Protein AF-A0A0G4L131-F1 (afdb_monomer)

Secondary structure (DSSP, 8-state):
---SSTT-SEEEEEEESS-TT-EE-TT-EEEEEE-SS-EEEEE-SS-EE----SS-TT---EETT--

Organism: Verticillium longisporum (NCBI:txid100787)

pLDDT: mean 80.34, std 8.27, range [44.81, 89.69]

Sequence (67 aa):
MPALSPTMTAGGIGAWQKKAGDSIAPGDVLVEIETDKAQMDFEFQEEGVIAKTLKESGEKDVPVGSA

Solvent-accessible surface area (backbone atoms only — not comparable to full-atom values): 3978 Å² total; per-residue (Å²): 66,83,69,91,42,101,83,51,61,55,36,22,37,33,56,62,72,55,52,63,73,37,78,41,40,61,74,38,57,39,33,32,34,37,43,102,87,50,76,45,76,41,56,37,82,53,72,51,63,36,84,66,74,92,68,60,65,67,42,68,75,44,46,43,71,52,128

Foldseek 3Di:
DADPDPPAFWWAWADAPDAAFDKAAAQDFGTWTHDPVDIDTDHDRHTDGRNHDPDHHGHGGHGHPDD

Structure (mmCIF, N/CA/C/O backbone):
data_AF-A0A0G4L131-F1
#
_entry.id   AF-A0A0G4L131-F1
#
loop_
_atom_site.group_PDB
_atom_site.id
_atom_site.type_symbol
_atom_site.label_atom_id
_atom_site.label_alt_id
_atom_site.label_comp_id
_atom_site.label_asym_id
_atom_site.label_entity_id
_atom_site.label_seq_id
_atom_site.pdbx_PDB_ins_code
_atom_site.Cartn_x
_atom_site.Cartn_y
_atom_site.Cartn_z
_atom_site.occupancy
_atom_site.B_iso_or_equiv
_atom_site.auth_seq_id
_atom_site.auth_comp_id
_atom_site.auth_asym_id
_atom_site.auth_atom_id
_atom_site.pdbx_PDB_model_num
ATOM 1 N N . MET A 1 1 ? 0.400 -1.781 -5.481 1.00 70.81 1 MET A N 1
ATOM 2 C CA . MET A 1 1 ? 1.142 -0.726 -4.737 1.00 70.81 1 MET A CA 1
ATOM 3 C C . MET A 1 1 ? 0.911 0.631 -5.402 1.00 70.81 1 MET A C 1
ATOM 5 O O . MET 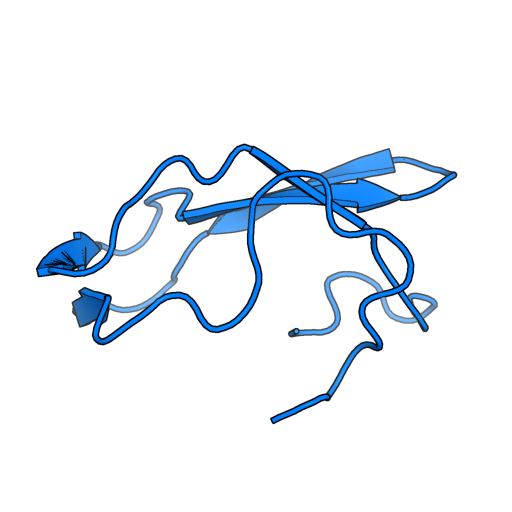A 1 1 ? 1.058 0.688 -6.618 1.00 70.81 1 MET A O 1
ATOM 9 N N . PRO A 1 2 ? 0.515 1.696 -4.684 1.00 67.56 2 PRO A N 1
ATOM 10 C CA . PRO A 1 2 ? 0.340 3.025 -5.280 1.00 67.56 2 PRO A CA 1
ATOM 11 C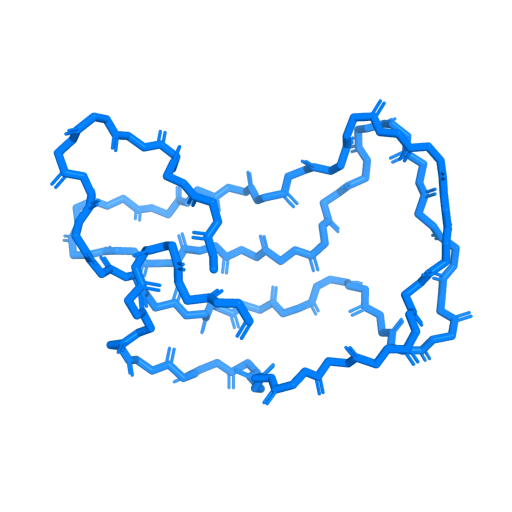 C . PRO A 1 2 ? 1.670 3.634 -5.733 1.00 67.56 2 PRO A C 1
ATOM 13 O O . PRO A 1 2 ? 2.718 3.342 -5.161 1.00 67.56 2 PRO A O 1
ATOM 16 N N . ALA A 1 3 ? 1.633 4.477 -6.765 1.00 69.06 3 ALA A N 1
ATOM 17 C CA . ALA A 1 3 ? 2.816 5.197 -7.223 1.00 69.06 3 ALA A CA 1
ATOM 18 C C . ALA A 1 3 ? 3.118 6.348 -6.256 1.00 69.06 3 ALA A C 1
ATOM 20 O O . ALA A 1 3 ? 2.406 7.349 -6.258 1.00 69.06 3 ALA A O 1
ATOM 21 N N . LEU A 1 4 ? 4.172 6.218 -5.447 1.00 70.38 4 LEU A N 1
ATOM 22 C CA . LEU A 1 4 ? 4.628 7.295 -4.556 1.00 70.38 4 LEU A CA 1
ATOM 23 C C . LEU A 1 4 ? 5.517 8.331 -5.264 1.00 70.38 4 LEU A C 1
ATOM 25 O O . LEU A 1 4 ? 5.786 9.400 -4.725 1.00 70.38 4 LEU A O 1
ATOM 29 N N . SER A 1 5 ? 5.954 8.045 -6.490 1.00 64.94 5 SER A N 1
ATOM 30 C CA . SER A 1 5 ? 6.711 8.972 -7.329 1.00 64.94 5 SER A CA 1
ATOM 31 C C . SER A 1 5 ? 6.348 8.767 -8.804 1.00 64.94 5 SER A C 1
ATOM 33 O O . SER A 1 5 ? 6.119 7.627 -9.219 1.00 64.94 5 SER A O 1
ATOM 35 N N . PRO A 1 6 ? 6.323 9.834 -9.627 1.00 65.25 6 PRO A N 1
ATOM 36 C CA . PRO A 1 6 ? 5.988 9.751 -11.051 1.00 65.25 6 PRO A CA 1
ATOM 37 C C . PRO A 1 6 ? 6.944 8.875 -11.877 1.00 65.25 6 PRO A C 1
ATOM 39 O O . PRO A 1 6 ? 6.614 8.512 -13.002 1.00 65.25 6 PRO A O 1
ATOM 42 N N . THR A 1 7 ? 8.119 8.525 -11.346 1.00 70.12 7 THR A N 1
ATOM 43 C CA . THR A 1 7 ? 9.098 7.641 -12.003 1.00 70.12 7 THR A CA 1
ATOM 44 C C . THR A 1 7 ? 9.144 6.228 -11.411 1.00 70.12 7 THR A C 1
ATOM 46 O O . THR A 1 7 ? 9.952 5.407 -11.847 1.00 70.12 7 THR A O 1
ATOM 49 N N . MET A 1 8 ? 8.304 5.924 -10.419 1.00 71.38 8 MET A N 1
ATOM 50 C CA . MET A 1 8 ? 8.350 4.655 -9.696 1.00 71.38 8 MET A CA 1
ATOM 51 C C . MET A 1 8 ? 7.639 3.555 -10.494 1.00 71.38 8 MET A C 1
ATOM 53 O O . MET A 1 8 ? 6.434 3.619 -10.720 1.00 71.38 8 MET A O 1
ATOM 57 N N . THR A 1 9 ? 8.394 2.547 -10.929 1.00 74.00 9 THR A N 1
ATOM 58 C CA . THR A 1 9 ? 7.892 1.388 -11.695 1.00 74.00 9 THR A CA 1
ATOM 59 C C . THR A 1 9 ? 7.769 0.133 -10.832 1.00 74.00 9 THR A C 1
ATOM 61 O O . THR A 1 9 ? 6.806 -0.620 -10.975 1.00 74.00 9 THR A O 1
ATOM 64 N N . ALA A 1 10 ? 8.688 -0.053 -9.887 1.00 78.44 10 ALA A N 1
ATOM 65 C CA . ALA A 1 10 ? 8.646 -1.094 -8.867 1.00 78.44 10 ALA A CA 1
ATOM 66 C C . ALA A 1 10 ? 9.235 -0.562 -7.552 1.00 78.44 10 ALA A C 1
ATOM 68 O O . ALA A 1 10 ? 10.020 0.390 -7.556 1.00 78.44 10 ALA A O 1
ATOM 69 N N . GLY A 1 11 ? 8.843 -1.168 -6.435 1.00 81.88 11 GLY A N 1
ATOM 70 C CA . GLY A 1 11 ? 9.356 -0.858 -5.102 1.00 81.88 11 GLY A CA 1
ATOM 71 C C . GLY A 1 11 ? 9.540 -2.120 -4.266 1.00 81.88 11 GLY A C 1
ATOM 72 O O . GLY A 1 11 ? 8.948 -3.162 -4.546 1.00 81.88 11 GLY A O 1
ATOM 73 N N . GLY A 1 12 ? 10.389 -2.042 -3.250 1.00 85.75 12 GLY A N 1
ATOM 74 C CA . GLY A 1 12 ? 10.506 -3.062 -2.220 1.00 85.75 12 GLY A CA 1
ATOM 75 C C . GLY A 1 12 ? 9.546 -2.772 -1.075 1.00 85.75 12 GLY A C 1
ATOM 76 O O . GLY A 1 12 ? 9.378 -1.625 -0.663 1.00 85.75 12 GLY A O 1
ATOM 77 N N . ILE A 1 13 ? 8.917 -3.813 -0.545 1.00 86.75 13 ILE A N 1
ATOM 78 C CA . ILE A 1 13 ? 8.219 -3.731 0.730 1.00 86.75 13 ILE A CA 1
ATOM 79 C C . ILE A 1 13 ? 9.268 -3.850 1.829 1.00 86.75 13 ILE A C 1
ATOM 81 O O . ILE A 1 13 ? 9.911 -4.888 1.964 1.00 86.75 13 ILE A O 1
ATOM 85 N N . GLY A 1 14 ? 9.442 -2.785 2.601 1.00 85.75 14 GLY A N 1
ATOM 86 C CA . GLY A 1 14 ? 10.252 -2.762 3.809 1.00 85.75 14 GLY A CA 1
ATOM 87 C C . GLY A 1 14 ? 9.497 -3.400 4.972 1.00 85.75 14 GLY A C 1
ATOM 88 O O . GLY A 1 14 ? 9.058 -4.550 4.892 1.00 85.75 14 GLY A O 1
ATOM 89 N N . ALA A 1 15 ? 9.345 -2.662 6.070 1.00 85.75 15 ALA A N 1
ATOM 90 C CA . ALA A 1 15 ? 8.654 -3.142 7.261 1.00 85.75 15 ALA A CA 1
ATOM 91 C C . ALA A 1 15 ? 7.170 -2.737 7.271 1.00 85.75 15 ALA A C 1
ATOM 93 O O . ALA A 1 15 ? 6.835 -1.554 7.218 1.00 85.75 15 ALA A O 1
ATOM 94 N N . TRP A 1 16 ? 6.272 -3.718 7.408 1.00 86.62 16 TRP A N 1
ATOM 95 C CA . TRP A 1 16 ? 4.878 -3.462 7.780 1.00 86.62 16 TRP A CA 1
ATOM 96 C C . TRP A 1 16 ? 4.799 -2.955 9.227 1.00 86.62 16 TRP A C 1
ATOM 98 O O . TRP A 1 16 ? 5.153 -3.675 10.162 1.00 86.62 16 TRP A O 1
ATOM 108 N N . GLN A 1 17 ? 4.300 -1.734 9.407 1.00 86.19 17 GLN A N 1
ATOM 109 C CA . GLN A 1 17 ? 4.006 -1.139 10.716 1.00 86.19 17 GLN A CA 1
ATOM 110 C C . GLN A 1 17 ? 2.629 -1.570 11.241 1.00 86.19 17 GLN A C 1
ATOM 112 O O . GLN A 1 17 ? 2.385 -1.563 12.447 1.00 86.19 17 GLN A O 1
ATOM 117 N N . LYS A 1 18 ? 1.737 -2.002 10.343 1.00 84.88 18 LYS A N 1
ATOM 118 C CA . LYS A 1 18 ? 0.377 -2.451 10.661 1.00 84.88 18 LYS A CA 1
ATOM 119 C C . LYS A 1 18 ? 0.134 -3.881 10.176 1.00 84.88 18 LYS A C 1
ATOM 121 O O . LYS A 1 18 ? 0.738 -4.337 9.206 1.00 84.88 18 LYS A O 1
ATOM 126 N N . LYS A 1 19 ? -0.760 -4.606 10.854 1.00 83.88 19 LYS A N 1
ATOM 127 C CA . LYS A 1 19 ? -1.068 -6.020 10.564 1.00 83.88 19 LYS A CA 1
ATOM 128 C C . LYS A 1 19 ? -2.491 -6.209 10.051 1.00 83.88 19 LYS A C 1
ATOM 130 O O . LYS A 1 19 ? -3.357 -5.372 10.262 1.00 83.88 19 LYS A O 1
ATOM 135 N N . ALA A 1 20 ? -2.746 -7.352 9.415 1.00 85.38 20 ALA A N 1
ATOM 136 C CA . ALA A 1 20 ? -4.104 -7.758 9.063 1.00 85.38 20 ALA A CA 1
ATOM 137 C C . ALA A 1 20 ? -5.004 -7.812 10.312 1.00 85.38 20 ALA A C 1
ATOM 139 O O . ALA A 1 20 ? -4.656 -8.447 11.307 1.00 85.38 20 ALA A O 1
ATOM 140 N N . GLY A 1 21 ? -6.152 -7.147 10.237 1.00 86.44 21 GLY A N 1
ATOM 141 C CA . GLY A 1 21 ? -7.108 -6.951 11.322 1.00 86.44 21 GLY A CA 1
ATOM 142 C C . GLY A 1 21 ? -6.907 -5.662 12.117 1.00 86.44 21 GLY A C 1
ATOM 143 O O . GLY A 1 21 ? -7.737 -5.367 12.970 1.00 86.44 21 GLY A O 1
ATOM 144 N N . ASP A 1 22 ? -5.843 -4.903 11.849 1.00 88.81 22 ASP A N 1
ATOM 145 C CA . ASP A 1 22 ? -5.556 -3.663 12.565 1.00 88.81 22 ASP A CA 1
ATOM 146 C C . ASP A 1 22 ? -6.288 -2.468 11.946 1.00 88.81 22 ASP A C 1
ATOM 148 O O . ASP A 1 22 ? -6.459 -2.387 10.722 1.00 88.81 22 ASP A O 1
ATOM 152 N N . SER A 1 23 ? -6.712 -1.543 12.802 1.00 89.19 23 SER A N 1
ATOM 153 C CA . SER A 1 23 ? -7.373 -0.310 12.382 1.00 89.19 23 SER A CA 1
ATOM 154 C C . SER A 1 23 ? -6.329 0.714 11.941 1.00 89.19 23 SER A C 1
ATOM 156 O O . SER A 1 23 ? -5.292 0.907 12.587 1.00 89.19 23 SER A O 1
ATOM 158 N N . ILE A 1 24 ? -6.612 1.378 10.828 1.00 89.19 24 ILE A N 1
ATOM 159 C CA . ILE A 1 24 ? -5.778 2.421 10.234 1.00 89.19 24 ILE A CA 1
ATOM 160 C C . ILE A 1 24 ? -6.558 3.728 10.209 1.00 89.19 24 ILE A C 1
ATOM 162 O O . ILE A 1 24 ? -7.758 3.738 9.929 1.00 89.19 24 ILE A O 1
ATOM 166 N N . ALA A 1 25 ? -5.872 4.816 10.536 1.00 89.69 25 ALA A N 1
ATOM 167 C CA . ALA A 1 25 ? -6.411 6.166 10.524 1.00 89.69 25 ALA A CA 1
ATOM 168 C C . ALA A 1 25 ? -5.654 7.046 9.509 1.00 89.69 25 ALA A C 1
ATOM 170 O O . ALA A 1 25 ? -4.541 6.702 9.106 1.00 89.69 25 ALA A O 1
ATOM 171 N N . PRO A 1 26 ? -6.215 8.202 9.115 1.00 89.31 26 PRO A N 1
ATOM 172 C CA . PRO A 1 26 ? -5.500 9.174 8.300 1.00 89.31 26 PRO A CA 1
ATOM 173 C C . PRO A 1 26 ? -4.184 9.596 8.975 1.00 89.31 26 PRO A C 1
ATOM 175 O O . PRO A 1 26 ? -4.202 10.102 10.098 1.00 89.31 26 PRO A O 1
ATOM 178 N N . GLY A 1 27 ? -3.056 9.395 8.296 1.00 86.19 27 GLY A N 1
ATOM 179 C CA . GLY A 1 27 ? -1.708 9.661 8.811 1.00 86.19 27 GLY A CA 1
ATOM 180 C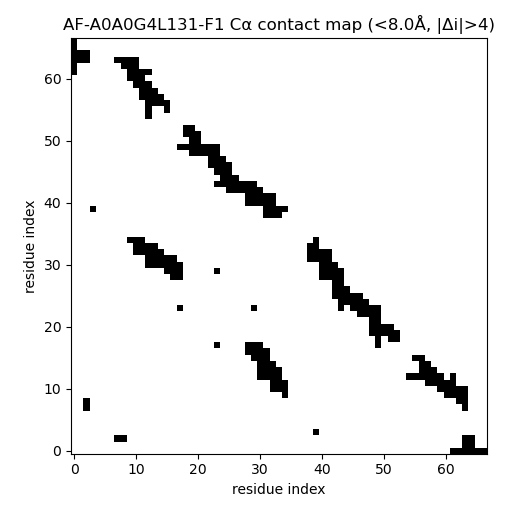 C . GLY A 1 27 ? -1.039 8.476 9.517 1.00 86.19 27 GLY A C 1
ATOM 181 O O . GLY A 1 27 ? 0.102 8.607 9.951 1.00 86.19 27 GLY A O 1
ATOM 182 N N . ASP A 1 28 ? -1.700 7.316 9.628 1.00 89.00 28 ASP A N 1
ATOM 183 C CA . ASP A 1 28 ? -1.022 6.091 10.061 1.00 89.00 28 ASP A CA 1
ATOM 184 C C . ASP A 1 28 ? -0.162 5.526 8.926 1.00 89.00 28 ASP A C 1
ATOM 186 O O . ASP A 1 28 ? -0.646 5.263 7.819 1.00 89.00 28 ASP A O 1
ATOM 190 N N . VAL A 1 29 ? 1.101 5.245 9.245 1.00 88.06 29 VAL A N 1
ATOM 191 C CA . VAL A 1 29 ? 2.020 4.511 8.371 1.00 88.06 29 VAL A CA 1
ATOM 192 C C . VAL A 1 29 ? 1.623 3.036 8.376 1.00 88.06 29 VAL A C 1
ATOM 194 O O . VAL A 1 29 ? 1.641 2.380 9.419 1.00 88.06 29 VAL A O 1
ATOM 197 N N . LEU A 1 30 ? 1.274 2.483 7.215 1.00 85.19 30 LEU A N 1
ATOM 198 C CA . LEU A 1 30 ? 1.024 1.046 7.078 1.00 85.19 30 LEU A CA 1
ATOM 199 C C . LEU A 1 30 ? 2.307 0.269 6.856 1.00 85.19 30 LEU A C 1
ATOM 201 O O . LEU A 1 30 ? 2.501 -0.805 7.431 1.00 85.19 30 LEU A O 1
ATOM 205 N N . VAL A 1 31 ? 3.133 0.776 5.95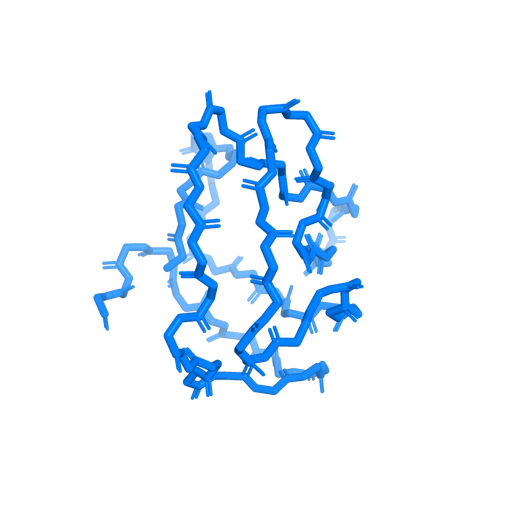0 1.00 85.44 31 VAL A N 1
ATOM 206 C CA . VAL A 1 31 ? 4.288 0.058 5.442 1.00 85.44 31 VAL A CA 1
ATOM 207 C C . VAL A 1 31 ? 5.316 1.032 4.927 1.00 85.44 31 VAL A C 1
ATOM 209 O O . VAL A 1 31 ? 4.996 2.046 4.315 1.00 85.44 31 VAL A O 1
ATOM 212 N N . GLU A 1 32 ? 6.563 0.692 5.163 1.00 86.94 32 GLU A N 1
ATOM 213 C CA . GLU A 1 32 ? 7.683 1.429 4.627 1.00 86.94 32 GLU A CA 1
ATOM 214 C C . GLU A 1 32 ? 8.071 0.827 3.276 1.00 86.94 32 GLU A C 1
ATOM 216 O O . GLU A 1 32 ? 8.243 -0.387 3.154 1.00 86.94 32 GLU A O 1
ATOM 221 N N . ILE A 1 33 ? 8.158 1.652 2.240 1.00 84.38 33 ILE A N 1
ATOM 222 C CA . ILE A 1 33 ? 8.552 1.234 0.897 1.00 84.38 33 ILE A CA 1
ATOM 223 C C . ILE A 1 33 ? 10.014 1.614 0.693 1.00 84.38 33 ILE A C 1
ATOM 225 O O . ILE A 1 33 ? 10.372 2.791 0.675 1.00 84.38 33 ILE A O 1
ATOM 229 N N . GLU A 1 34 ? 10.858 0.606 0.505 1.00 83.88 34 GLU A N 1
ATOM 230 C CA . GLU A 1 34 ? 12.275 0.787 0.212 1.00 83.88 34 GLU A CA 1
ATOM 231 C C . GLU A 1 34 ? 12.491 0.704 -1.301 1.00 83.88 34 GLU A C 1
ATOM 233 O O . GLU A 1 34 ? 12.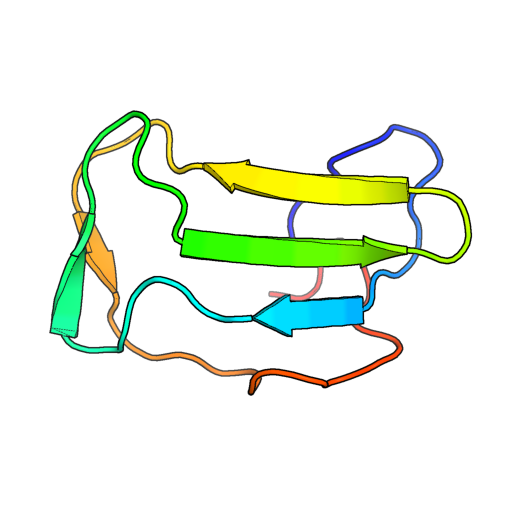120 -0.266 -1.965 1.00 83.88 34 GLU A O 1
ATOM 238 N N . THR A 1 35 ? 13.096 1.735 -1.871 1.00 79.12 35 THR A N 1
ATOM 239 C CA . THR A 1 35 ? 13.528 1.757 -3.270 1.00 79.12 35 THR A CA 1
ATOM 240 C C . THR A 1 35 ? 15.039 1.944 -3.330 1.00 79.12 35 THR A C 1
ATOM 242 O O . THR A 1 35 ? 15.654 2.410 -2.376 1.00 79.12 35 THR A O 1
ATOM 245 N N . ASP A 1 36 ? 15.641 1.668 -4.487 1.00 76.75 36 ASP A N 1
ATOM 246 C CA . ASP A 1 36 ? 17.083 1.858 -4.732 1.00 76.75 36 ASP A CA 1
ATOM 247 C C . ASP A 1 36 ? 17.581 3.293 -4.444 1.00 76.75 36 ASP A C 1
ATOM 249 O O . ASP A 1 36 ? 18.768 3.543 -4.244 1.00 76.75 36 ASP A O 1
ATOM 253 N N . LYS A 1 37 ? 16.666 4.268 -4.427 1.00 73.00 37 LYS A N 1
ATOM 254 C CA . LYS A 1 37 ? 16.988 5.694 -4.307 1.00 73.00 37 LYS A CA 1
ATOM 255 C C . LYS A 1 37 ? 16.535 6.317 -2.991 1.00 73.00 37 LYS A C 1
ATOM 257 O O . LYS A 1 37 ? 17.093 7.344 -2.613 1.00 73.00 37 LYS A O 1
ATOM 262 N N . ALA A 1 38 ? 15.509 5.762 -2.351 1.00 78.88 38 ALA A N 1
ATOM 263 C CA . ALA A 1 38 ? 14.866 6.350 -1.184 1.00 78.88 38 ALA A CA 1
ATOM 264 C C . ALA A 1 38 ? 13.995 5.332 -0.439 1.00 78.88 38 ALA A C 1
ATOM 266 O O . ALA A 1 38 ? 13.438 4.415 -1.041 1.00 78.88 38 ALA A O 1
ATOM 267 N N . GLN A 1 39 ? 13.821 5.577 0.853 1.00 81.94 39 GLN A N 1
ATOM 268 C CA . GLN A 1 39 ? 12.837 4.928 1.710 1.00 81.94 39 GLN A CA 1
ATOM 269 C C . GLN A 1 39 ? 11.664 5.902 1.885 1.00 81.94 39 GLN A C 1
ATOM 271 O O . GLN A 1 39 ? 11.889 7.086 2.143 1.00 81.94 39 GLN A O 1
ATOM 276 N N . MET A 1 40 ? 10.437 5.442 1.650 1.00 85.00 40 MET A N 1
ATOM 277 C CA . MET A 1 40 ? 9.224 6.260 1.712 1.00 85.00 40 MET A CA 1
ATOM 278 C C . MET A 1 40 ? 8.165 5.577 2.569 1.00 85.00 40 MET A C 1
ATOM 280 O O . MET A 1 40 ? 7.841 4.412 2.345 1.00 85.00 40 MET A O 1
ATOM 284 N N . ASP A 1 41 ? 7.578 6.322 3.497 1.00 86.88 41 ASP A N 1
ATOM 285 C CA . ASP A 1 41 ? 6.493 5.834 4.341 1.00 86.88 41 ASP A CA 1
ATOM 286 C C . ASP A 1 41 ? 5.161 5.871 3.589 1.00 86.88 41 ASP A C 1
ATOM 288 O O . ASP A 1 41 ? 4.754 6.901 3.044 1.00 86.88 41 ASP A O 1
ATOM 292 N N . PHE A 1 42 ? 4.475 4.730 3.533 1.00 83.88 42 PHE A N 1
ATOM 293 C CA . PHE A 1 42 ? 3.141 4.646 2.960 1.00 83.88 42 PHE A CA 1
ATOM 294 C C . PHE A 1 42 ? 2.091 4.880 4.046 1.00 83.88 42 PHE A C 1
ATOM 296 O O . PHE A 1 42 ? 1.767 3.984 4.833 1.00 83.88 42 PHE A O 1
ATOM 303 N N . GLU A 1 43 ? 1.556 6.095 4.058 1.00 86.88 43 GLU A N 1
ATOM 304 C CA . GLU A 1 43 ? 0.490 6.527 4.957 1.00 86.88 43 GLU A CA 1
ATOM 305 C C . GLU A 1 43 ? -0.884 6.368 4.300 1.00 86.88 43 GLU A C 1
ATOM 307 O O . GLU A 1 43 ? -1.060 6.640 3.108 1.00 86.88 43 GLU A O 1
ATOM 312 N N . PHE A 1 44 ? -1.887 5.958 5.078 1.00 83.31 44 PHE A N 1
ATOM 313 C CA . PHE A 1 44 ? -3.276 6.030 4.622 1.00 83.31 44 PHE A CA 1
ATOM 314 C C . PHE A 1 44 ? -3.847 7.423 4.859 1.00 83.31 44 PHE A C 1
ATOM 316 O O . PHE A 1 44 ? -3.571 8.059 5.870 1.00 83.31 44 PHE A O 1
ATOM 323 N N . GLN A 1 45 ? -4.681 7.888 3.933 1.00 80.81 45 GLN A N 1
ATOM 324 C CA . GLN A 1 45 ? -5.407 9.158 4.064 1.00 80.81 45 GLN A CA 1
ATOM 325 C C . GLN A 1 45 ? -6.850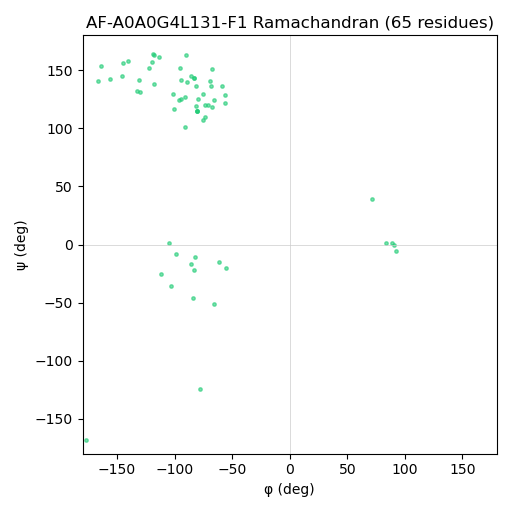 8.965 4.540 1.00 80.81 45 GLN A C 1
ATOM 327 O O . GLN A 1 45 ? -7.533 9.936 4.854 1.00 80.81 45 GLN A O 1
ATOM 332 N N . GLU A 1 46 ? -7.305 7.717 4.607 1.00 82.00 46 GLU A N 1
ATOM 333 C CA . GLU A 1 46 ? -8.658 7.343 4.998 1.00 82.00 46 GLU A CA 1
ATOM 334 C C . GLU A 1 46 ? -8.621 6.446 6.236 1.00 82.00 46 GLU A C 1
ATOM 336 O O . GLU A 1 46 ? -7.613 5.801 6.530 1.00 82.00 46 GLU A O 1
ATOM 341 N N . GLU A 1 47 ? -9.727 6.406 6.973 1.00 88.38 47 GLU A N 1
ATOM 342 C CA . GLU A 1 47 ? -9.904 5.446 8.058 1.00 88.38 47 GLU A CA 1
ATOM 343 C C . GLU A 1 47 ? -10.386 4.094 7.518 1.00 88.38 47 GLU A C 1
ATOM 345 O O . GLU A 1 47 ? -11.184 4.017 6.581 1.00 88.38 47 GLU A O 1
ATOM 350 N N . GLY A 1 48 ? -9.907 3.004 8.108 1.00 87.00 48 GLY A N 1
ATOM 351 C CA . GLY A 1 48 ? -10.273 1.665 7.671 1.00 87.00 48 GLY A CA 1
ATOM 352 C C . GLY A 1 48 ? -9.676 0.565 8.535 1.00 87.00 48 GLY A C 1
ATOM 353 O O . GLY A 1 48 ? -9.131 0.807 9.610 1.00 87.00 48 GLY A O 1
ATOM 354 N N . VAL A 1 49 ? -9.772 -0.670 8.048 1.00 89.06 49 VAL A N 1
ATOM 355 C CA . VAL A 1 49 ? -9.145 -1.834 8.679 1.00 89.06 49 VAL A CA 1
ATOM 356 C C . VAL A 1 49 ? -8.376 -2.621 7.628 1.00 89.06 49 VAL A C 1
ATOM 358 O O . VAL A 1 49 ? -8.836 -2.780 6.493 1.00 89.06 49 VAL A O 1
ATOM 361 N N . ILE A 1 50 ? -7.208 -3.143 7.991 1.00 86.44 50 ILE A N 1
ATOM 362 C CA . ILE A 1 50 ? -6.424 -3.969 7.074 1.00 86.44 50 ILE A CA 1
ATOM 363 C C . ILE A 1 50 ? -7.105 -5.327 6.947 1.00 86.44 50 ILE A C 1
ATOM 365 O O . ILE A 1 50 ? -7.066 -6.134 7.869 1.00 86.44 50 ILE A O 1
ATOM 369 N N . ALA A 1 51 ? -7.697 -5.622 5.792 1.00 84.12 51 ALA A N 1
ATOM 370 C CA . ALA A 1 51 ? -8.345 -6.915 5.577 1.00 84.12 51 ALA A CA 1
ATOM 371 C C . ALA A 1 51 ? -7.332 -8.075 5.582 1.00 84.12 51 ALA A C 1
ATOM 373 O O . ALA A 1 51 ? -7.510 -9.066 6.290 1.00 84.12 51 ALA A O 1
ATOM 374 N N . LYS A 1 52 ? -6.261 -7.955 4.789 1.00 78.50 52 LYS A N 1
ATOM 375 C CA . LYS A 1 52 ? -5.170 -8.932 4.708 1.00 78.50 52 LYS A CA 1
ATOM 376 C C . LYS A 1 52 ? -3.972 -8.332 3.975 1.00 78.50 52 LYS A C 1
ATOM 378 O O . LYS A 1 52 ? -4.148 -7.660 2.964 1.00 78.50 52 LYS A O 1
ATOM 383 N N . THR A 1 53 ? -2.760 -8.625 4.432 1.00 79.69 53 THR A N 1
ATOM 384 C CA . THR A 1 53 ? -1.530 -8.361 3.679 1.00 79.69 53 THR A CA 1
ATOM 385 C C . THR A 1 53 ? -1.307 -9.472 2.653 1.00 79.69 53 THR A C 1
ATOM 387 O O . THR A 1 53 ? -1.211 -10.649 2.996 1.00 79.69 53 THR A O 1
ATOM 390 N N . LEU A 1 54 ? -1.279 -9.107 1.370 1.00 75.94 54 LEU A N 1
ATOM 391 C CA . LEU A 1 54 ? -1.020 -10.037 0.258 1.00 75.94 54 LEU A CA 1
ATOM 392 C C . LEU A 1 54 ? 0.477 -10.235 -0.013 1.00 75.94 54 LEU A C 1
ATOM 394 O O . LEU A 1 54 ? 0.860 -11.170 -0.710 1.00 75.94 54 LEU A O 1
ATOM 398 N N . LYS A 1 55 ? 1.295 -9.323 0.508 1.00 79.06 55 LYS A N 1
ATOM 399 C CA . LYS A 1 55 ? 2.731 -9.216 0.284 1.00 79.06 55 LYS A CA 1
ATOM 400 C C . LYS A 1 55 ? 3.407 -9.032 1.635 1.00 79.06 55 LYS A C 1
ATOM 402 O O . LYS A 1 55 ? 2.926 -8.234 2.443 1.00 79.06 55 LYS A O 1
ATOM 407 N N . GLU A 1 56 ? 4.461 -9.788 1.908 1.00 80.00 56 GLU A N 1
ATOM 408 C CA . GLU A 1 56 ? 5.133 -9.771 3.215 1.00 80.00 56 GLU A CA 1
ATOM 409 C C . GLU A 1 56 ? 6.264 -8.734 3.270 1.00 80.00 56 GLU A C 1
ATOM 411 O O . GLU A 1 56 ? 6.717 -8.228 2.243 1.00 80.00 56 GLU A O 1
ATOM 416 N N . SER A 1 57 ? 6.699 -8.390 4.488 1.00 81.81 57 SER A N 1
ATOM 417 C CA . SER A 1 57 ? 7.857 -7.511 4.696 1.00 81.81 57 SER A CA 1
ATOM 418 C C . SER A 1 57 ? 9.100 -8.115 4.039 1.00 81.81 57 SER A C 1
ATOM 420 O O . SER A 1 57 ? 9.376 -9.303 4.213 1.00 81.81 57 SER A O 1
ATOM 422 N N . GLY A 1 58 ? 9.885 -7.299 3.342 1.00 78.69 58 GLY A N 1
ATOM 423 C CA . GLY A 1 58 ? 11.115 -7.711 2.663 1.00 78.69 58 GLY A CA 1
ATOM 424 C C . GLY A 1 58 ? 10.927 -8.202 1.225 1.00 78.69 58 GLY A C 1
ATOM 425 O O . GLY A 1 58 ? 11.913 -8.587 0.591 1.00 78.69 58 GLY A O 1
ATOM 426 N N . GLU A 1 59 ? 9.702 -8.194 0.689 1.00 81.38 59 GLU A N 1
ATOM 427 C CA . GLU A 1 59 ? 9.464 -8.556 -0.707 1.00 81.38 59 GLU A CA 1
ATOM 428 C C . GLU A 1 59 ? 10.010 -7.472 -1.644 1.00 81.38 59 GLU A C 1
ATOM 430 O O . G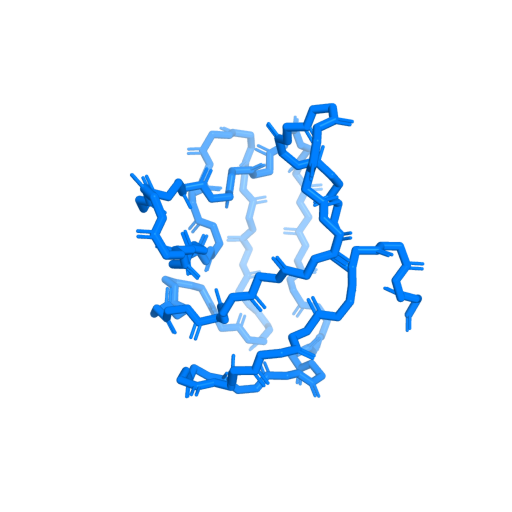LU A 1 59 ? 9.609 -6.310 -1.592 1.00 81.38 59 GLU A O 1
ATOM 435 N N . LYS A 1 60 ? 10.953 -7.857 -2.505 1.00 75.81 60 LYS A N 1
ATOM 436 C CA . LYS A 1 60 ? 11.572 -6.972 -3.495 1.00 75.81 60 LYS A CA 1
ATOM 437 C C . LYS A 1 60 ? 10.851 -7.117 -4.831 1.00 75.81 60 LYS A C 1
ATOM 439 O O . LYS A 1 60 ? 10.341 -8.191 -5.132 1.00 75.81 60 LYS A O 1
ATOM 444 N N . ASP A 1 61 ? 10.871 -6.055 -5.635 1.00 75.88 61 ASP A N 1
ATOM 445 C CA . ASP A 1 61 ? 10.309 -6.057 -6.995 1.00 75.88 61 ASP A CA 1
ATOM 446 C C . ASP A 1 61 ? 8.766 -6.101 -7.043 1.00 75.88 61 ASP A C 1
ATOM 448 O O . ASP A 1 61 ? 8.160 -6.771 -7.877 1.00 75.88 61 ASP A O 1
ATOM 452 N N . VAL A 1 62 ? 8.089 -5.383 -6.137 1.00 80.81 62 VAL A N 1
ATOM 453 C CA . VAL A 1 62 ? 6.628 -5.233 -6.192 1.00 80.81 62 VAL A CA 1
ATOM 454 C C . VAL A 1 62 ? 6.273 -4.145 -7.213 1.00 80.81 62 VAL A C 1
ATOM 456 O O . VAL A 1 62 ? 6.607 -2.975 -6.997 1.00 80.81 62 VAL A O 1
ATOM 459 N N . PRO A 1 63 ? 5.592 -4.486 -8.324 1.00 78.94 63 PRO A N 1
ATOM 460 C CA . PRO A 1 63 ? 5.259 -3.513 -9.349 1.00 78.94 63 PRO A CA 1
ATOM 461 C C .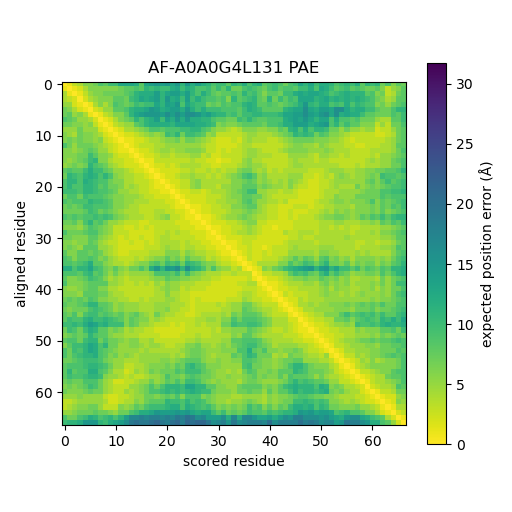 PRO A 1 63 ? 4.212 -2.513 -8.859 1.00 78.94 63 PRO A C 1
ATOM 463 O O . PRO A 1 63 ? 3.233 -2.836 -8.173 1.00 78.94 63 PRO A O 1
ATOM 466 N N . VAL A 1 64 ? 4.410 -1.263 -9.255 1.00 74.56 64 VAL A N 1
ATOM 467 C CA . VAL A 1 64 ? 3.451 -0.193 -9.004 1.00 74.56 64 VAL A CA 1
ATOM 468 C C . VAL A 1 64 ? 2.194 -0.448 -9.842 1.00 74.56 64 VAL A C 1
ATOM 470 O O . VAL A 1 64 ? 2.269 -0.833 -11.004 1.00 74.56 64 VAL A O 1
ATOM 473 N N . GLY A 1 65 ? 1.017 -0.273 -9.243 1.00 67.75 65 GLY A N 1
ATOM 474 C CA . GLY A 1 65 ? -0.271 -0.527 -9.893 1.00 67.75 65 GLY A CA 1
ATOM 475 C C . GLY A 1 65 ? -0.746 -1.983 -9.881 1.00 67.75 65 GLY A C 1
ATOM 476 O O . GLY A 1 65 ? -1.826 -2.252 -10.399 1.00 67.75 65 GLY A O 1
ATOM 477 N N . SER A 1 66 ? -0.011 -2.923 -9.270 1.00 59.00 66 SER A N 1
ATOM 478 C CA . SER A 1 66 ? -0.557 -4.266 -9.036 1.00 59.00 66 SER A CA 1
ATOM 479 C C . SER A 1 66 ? -1.731 -4.199 -8.052 1.00 59.00 66 SER A C 1
ATOM 481 O O . SER A 1 66 ? -1.573 -3.647 -6.951 1.00 59.00 66 SER A O 1
ATOM 483 N N . ALA A 1 67 ? -2.877 -4.727 -8.490 1.00 44.81 67 ALA A N 1
ATOM 484 C CA . ALA A 1 67 ? -4.106 -4.885 -7.714 1.00 44.81 67 ALA A CA 1
ATOM 485 C C . ALA A 1 6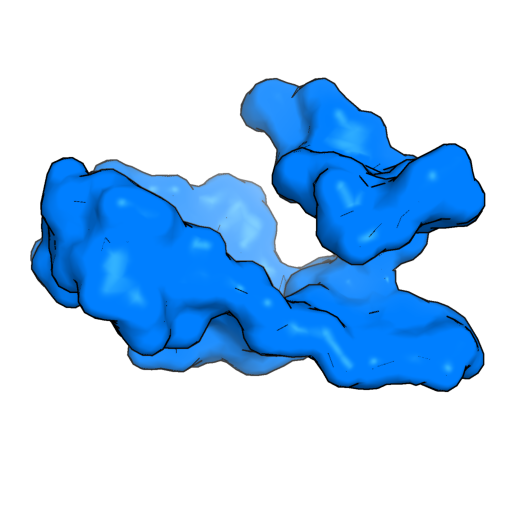7 ? -3.993 -6.034 -6.705 1.00 44.81 67 ALA A C 1
ATOM 487 O O . ALA A 1 67 ? -3.320 -7.040 -7.037 1.00 44.81 67 ALA A O 1
#

Nearest PDB structures (foldseek):
  3crk-assembly1_D  TM=9.441E-01  e=1.163E-06  Homo sapiens
  1y8p-assembly1_B  TM=9.452E-01  e=1.319E-06  Homo sapiens
  1y8n-assembly1_B-2  TM=9.442E-01  e=1.699E-06  Homo sapiens
  3crl-assembly1_D  TM=9.414E-01  e=3.623E-06  Homo sapiens
  2dnc-assembly1_A  TM=9.345E-01  e=5.292E-06  Homo sapiens

Mean predicted aligned error: 6.18 Å

InterPro domains:
  IPR000089 Biotin/lipoyl attachment [PF00364] (1-65)
  IPR000089 Biotin/lipoyl attachment [PS50968] (1-67)
  IPR003016 2-oxo acid dehydrogenase, lipoyl-binding site [PS00189] (21-50)
  IPR011053 Single hybrid motif [SSF51230] (1-66)
  IPR045257 Dihydrolipoamide acetyltransferase/Pyruvate dehydrogenase protein X component [PTHR23151] (1-66)

Radius of gyration: 11.48 Å; Cα contacts (8 Å, |Δi|>4): 136; chains: 1; bounding box: 27×20×25 Å